Protein AF-A0AAD1GZX7-F1 (afdb_monomer_lite)

Secondary structure (DSSP, 8-state):
-PPPTT----PPPEEE-SS-HHHHHHHH--SSSEEEEGGGTEEE-TT--EEE-HHHHHHIIIIIHHHHHHHHHHHHHSTT-EEEEETTEEEEE-TTS-HHHHHHHHHHHHHHHTT-PPPTT-TT---EEEEE-----

Structure (mmCIF, N/CA/C/O backbone):
data_AF-A0AAD1GZX7-F1
#
_entry.id   AF-A0AAD1GZX7-F1
#
loop_
_atom_site.group_PDB
_atom_site.id
_atom_site.type_symbol
_atom_site.label_atom_id
_atom_site.label_alt_id
_atom_site.label_comp_id
_atom_site.label_asym_id
_atom_site.label_entity_id
_atom_site.label_seq_id
_atom_site.pdbx_PDB_ins_code
_atom_site.Cartn_x
_atom_site.Cartn_y
_atom_site.Cartn_z
_atom_site.occupancy
_atom_site.B_iso_or_equiv
_atom_site.auth_seq_id
_atom_site.auth_comp_id
_atom_site.auth_asym_id
_atom_site.auth_atom_id
_atom_site.pdbx_PDB_model_num
ATOM 1 N N . MET A 1 1 ? 23.801 14.011 -20.984 1.00 36.28 1 MET A N 1
ATOM 2 C CA . MET A 1 1 ? 23.080 12.961 -21.734 1.00 36.28 1 MET A CA 1
ATOM 3 C C . MET A 1 1 ? 22.849 13.488 -23.141 1.00 36.28 1 MET A C 1
ATOM 5 O O . MET A 1 1 ? 22.151 14.481 -23.283 1.00 36.28 1 MET A O 1
ATOM 9 N N . HIS A 1 2 ? 23.521 12.927 -24.147 1.00 33.47 2 HIS A N 1
ATOM 10 C CA . HIS A 1 2 ? 23.333 13.295 -25.553 1.00 33.47 2 HIS A CA 1
ATOM 11 C C . HIS A 1 2 ? 22.481 12.204 -26.201 1.00 33.47 2 HIS A C 1
ATOM 13 O O . HIS A 1 2 ? 22.889 11.044 -26.208 1.00 33.47 2 HIS A O 1
ATOM 19 N N . PHE A 1 3 ? 21.295 12.563 -26.685 1.00 41.72 3 PHE A N 1
ATOM 20 C CA . PHE A 1 3 ? 20.435 11.653 -27.435 1.00 41.72 3 PHE A CA 1
ATOM 21 C C . PHE A 1 3 ? 20.684 11.876 -28.934 1.00 41.72 3 PHE A C 1
ATOM 23 O O . PHE A 1 3 ? 20.530 13.009 -29.395 1.00 41.72 3 PHE A O 1
ATOM 30 N N . PRO A 1 4 ? 21.092 10.849 -29.700 1.00 40.66 4 PRO A N 1
ATOM 31 C CA . PRO A 1 4 ? 21.287 10.980 -31.139 1.00 40.66 4 PRO A CA 1
ATOM 32 C C . PRO A 1 4 ? 19.949 11.224 -31.858 1.00 40.66 4 PRO A C 1
ATOM 34 O O . PRO A 1 4 ? 18.906 10.687 -31.477 1.00 40.66 4 PRO A O 1
ATOM 37 N N . ALA A 1 5 ? 19.983 12.039 -32.914 1.00 44.62 5 ALA A N 1
ATOM 38 C CA . ALA A 1 5 ? 18.812 12.373 -33.720 1.00 44.62 5 ALA A CA 1
ATOM 39 C C . ALA A 1 5 ? 18.257 11.126 -34.438 1.00 44.62 5 ALA A C 1
ATOM 41 O O . ALA A 1 5 ? 18.990 10.442 -35.149 1.00 44.62 5 ALA A O 1
ATOM 42 N N . GLY A 1 6 ? 16.961 10.841 -34.252 1.00 55.66 6 GLY A N 1
ATOM 43 C CA . GLY A 1 6 ? 16.247 9.726 -34.899 1.00 55.66 6 GLY A CA 1
ATOM 44 C C . GLY A 1 6 ? 15.479 8.792 -33.954 1.00 55.66 6 GLY A C 1
ATOM 45 O O . GLY A 1 6 ? 14.737 7.928 -34.418 1.00 55.66 6 GLY A O 1
ATOM 46 N N . MET A 1 7 ? 15.607 8.959 -32.635 1.00 50.78 7 MET A N 1
ATOM 47 C CA . MET A 1 7 ? 14.872 8.151 -31.659 1.00 50.78 7 MET A CA 1
ATOM 48 C C . MET A 1 7 ? 13.397 8.579 -31.617 1.00 50.78 7 MET A C 1
ATOM 50 O O . MET A 1 7 ? 13.074 9.707 -31.248 1.00 50.78 7 MET A O 1
ATOM 54 N N . ARG A 1 8 ? 12.484 7.683 -32.016 1.00 58.28 8 ARG A N 1
ATOM 55 C CA . ARG A 1 8 ? 11.045 7.861 -31.764 1.00 58.28 8 ARG A CA 1
ATOM 56 C C . ARG A 1 8 ? 10.862 7.985 -30.250 1.00 58.28 8 ARG A C 1
ATOM 58 O O . ARG A 1 8 ? 11.480 7.219 -29.516 1.00 58.28 8 ARG A O 1
ATOM 65 N N . MET A 1 9 ? 10.026 8.919 -29.797 1.00 49.91 9 MET A N 1
ATOM 66 C CA . MET A 1 9 ? 9.640 9.030 -28.387 1.00 49.91 9 MET A CA 1
ATOM 67 C C . MET A 1 9 ? 9.065 7.685 -27.926 1.00 49.91 9 MET A C 1
ATOM 69 O O . MET A 1 9 ? 7.931 7.338 -28.255 1.00 49.91 9 MET A O 1
ATOM 73 N N . ALA A 1 10 ? 9.875 6.896 -27.225 1.00 68.12 10 ALA A N 1
ATOM 74 C CA . ALA A 1 10 ? 9.426 5.676 -26.586 1.00 68.12 10 ALA A CA 1
ATOM 75 C C . ALA A 1 10 ? 8.731 6.091 -25.289 1.00 68.12 10 ALA A C 1
ATOM 77 O O . ALA A 1 10 ? 9.375 6.526 -24.335 1.00 68.12 10 ALA A O 1
ATOM 78 N N . HIS A 1 11 ? 7.402 6.026 -25.278 1.00 73.31 11 HIS A N 1
ATOM 79 C CA . HIS A 1 11 ? 6.637 6.178 -24.050 1.00 73.31 11 HIS A CA 1
ATOM 80 C C . HIS A 1 11 ? 6.608 4.830 -23.349 1.00 73.31 11 HIS A C 1
ATOM 82 O O . HIS A 1 11 ? 6.097 3.859 -23.909 1.00 73.31 11 HIS A O 1
ATOM 88 N N . TRP A 1 12 ? 7.149 4.777 -22.135 1.00 81.25 12 TRP A N 1
ATOM 89 C CA . TRP A 1 12 ? 7.025 3.591 -21.306 1.00 81.25 12 TRP A CA 1
ATOM 90 C C . TRP A 1 12 ? 5.812 3.700 -20.389 1.00 81.25 12 TRP A C 1
ATOM 92 O O . TRP A 1 12 ? 5.728 4.656 -19.614 1.00 81.25 12 TRP A O 1
ATOM 102 N N . PRO A 1 13 ? 4.866 2.751 -20.465 1.00 90.50 13 PRO A N 1
ATOM 103 C CA . PRO A 1 13 ? 3.774 2.687 -19.510 1.00 90.50 13 PRO A CA 1
ATOM 104 C C . PRO A 1 13 ? 4.305 2.359 -18.110 1.00 90.50 13 PRO A C 1
ATOM 106 O O . PRO A 1 13 ? 5.287 1.629 -17.941 1.00 90.50 13 PRO A O 1
ATOM 109 N N . ALA A 1 14 ? 3.620 2.900 -17.107 1.00 93.12 14 ALA A N 1
ATOM 110 C CA . ALA A 1 14 ? 3.908 2.670 -15.702 1.00 93.12 14 ALA A CA 1
ATOM 111 C C . ALA A 1 14 ? 2.611 2.422 -14.929 1.00 93.12 14 ALA A C 1
ATOM 113 O O . ALA A 1 14 ? 1.593 3.072 -15.174 1.00 93.12 14 ALA A O 1
ATOM 114 N N . VAL A 1 15 ? 2.671 1.509 -13.967 1.00 95.19 15 VAL A N 1
ATOM 115 C CA . VAL A 1 15 ? 1.615 1.244 -12.994 1.00 95.19 15 VAL A CA 1
ATOM 116 C C . VAL A 1 15 ? 2.023 1.870 -11.668 1.00 95.19 15 VAL A C 1
ATOM 118 O O . VAL A 1 15 ? 3.047 1.504 -11.095 1.00 95.19 15 VAL A O 1
ATOM 121 N N . LEU A 1 16 ? 1.214 2.804 -11.166 1.00 94.00 16 LEU A N 1
ATOM 122 C CA . LEU A 1 16 ? 1.420 3.441 -9.865 1.00 94.00 16 LEU A CA 1
ATOM 123 C C . LEU A 1 16 ? 0.313 3.005 -8.907 1.00 94.00 16 LEU A C 1
ATOM 125 O O . LEU A 1 16 ? -0.872 3.146 -9.214 1.00 94.00 16 LEU A O 1
ATOM 129 N N . SER A 1 17 ? 0.692 2.487 -7.738 1.00 89.94 17 SER A N 1
ATOM 130 C CA . SER A 1 17 ? -0.255 1.939 -6.768 1.00 89.94 17 SER A CA 1
ATOM 131 C C . SER A 1 17 ? 0.139 2.223 -5.319 1.00 89.94 17 SER A C 1
ATOM 133 O O . SER A 1 17 ? 1.308 2.345 -4.963 1.00 89.94 17 SER A O 1
ATOM 135 N N . GLY A 1 18 ? -0.873 2.305 -4.452 1.00 84.94 18 GLY A N 1
ATOM 136 C CA . GLY A 1 18 ? -0.696 2.302 -2.993 1.00 84.94 18 GLY A CA 1
ATOM 137 C C . GLY A 1 18 ? -0.580 0.899 -2.383 1.00 84.94 18 GLY A C 1
ATOM 138 O O . GLY A 1 18 ? -0.480 0.767 -1.164 1.00 84.94 18 GLY A O 1
ATOM 139 N N . ARG A 1 19 ? -0.678 -0.153 -3.203 1.00 86.62 19 ARG A N 1
ATOM 140 C CA . ARG A 1 19 ? -0.381 -1.540 -2.817 1.00 86.62 19 ARG A CA 1
ATOM 141 C C . ARG A 1 19 ? 1.127 -1.758 -2.781 1.00 86.62 19 ARG A C 1
ATOM 143 O O . ARG A 1 19 ? 1.839 -1.077 -3.513 1.00 86.62 19 ARG A O 1
ATOM 150 N N . ASP A 1 20 ? 1.577 -2.714 -1.983 1.00 88.62 20 ASP A N 1
ATOM 151 C CA . ASP A 1 20 ? 2.975 -3.147 -1.943 1.00 88.62 20 ASP A CA 1
ATOM 152 C C . ASP A 1 20 ? 3.408 -3.628 -3.341 1.00 88.62 20 ASP A C 1
ATOM 154 O O . ASP A 1 20 ? 2.563 -4.066 -4.134 1.00 88.62 20 ASP A O 1
ATOM 158 N N . LEU A 1 21 ? 4.700 -3.501 -3.670 1.00 92.12 21 LEU A N 1
ATOM 159 C CA . LEU A 1 21 ? 5.187 -3.747 -5.036 1.00 92.12 21 LEU A CA 1
ATOM 160 C C . LEU A 1 21 ? 4.859 -5.157 -5.542 1.00 92.12 21 LEU A C 1
ATOM 162 O O . LEU A 1 21 ? 4.402 -5.298 -6.675 1.00 92.12 21 LEU A O 1
ATOM 166 N N . ASP A 1 22 ? 5.004 -6.167 -4.685 1.00 92.00 22 ASP A N 1
ATOM 167 C CA . ASP A 1 22 ? 4.703 -7.566 -5.015 1.00 92.00 22 ASP A CA 1
ATOM 168 C C . ASP A 1 22 ? 3.200 -7.818 -5.236 1.00 92.00 22 ASP A C 1
ATOM 170 O O . ASP A 1 22 ? 2.815 -8.613 -6.094 1.00 92.00 22 ASP A O 1
ATOM 174 N N . ASP A 1 23 ? 2.328 -7.119 -4.498 1.00 91.31 23 ASP A N 1
ATOM 175 C CA . ASP A 1 23 ? 0.867 -7.222 -4.647 1.00 91.31 23 ASP A CA 1
ATOM 176 C C . ASP A 1 23 ? 0.419 -6.598 -5.976 1.00 91.31 23 ASP A C 1
ATOM 178 O O . ASP A 1 23 ? -0.321 -7.214 -6.745 1.00 91.31 23 ASP A O 1
ATOM 182 N N . VAL A 1 24 ? 0.892 -5.387 -6.301 1.00 94.00 24 VAL A N 1
ATOM 183 C CA . VAL A 1 24 ? 0.522 -4.743 -7.573 1.00 94.00 24 VAL A CA 1
ATOM 184 C C . VAL A 1 24 ? 1.112 -5.464 -8.786 1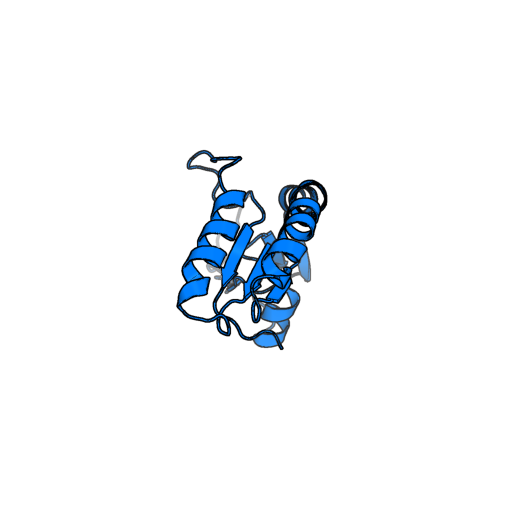.00 94.00 24 VAL A C 1
ATOM 186 O O . VAL A 1 24 ? 0.402 -5.608 -9.784 1.00 94.00 24 VAL A O 1
ATOM 189 N N . SER A 1 25 ? 2.357 -5.941 -8.710 1.00 93.75 25 SER A N 1
ATOM 190 C CA . SER A 1 25 ? 2.990 -6.669 -9.814 1.00 93.75 25 SER A CA 1
ATOM 191 C C . SER A 1 25 ? 2.267 -7.989 -10.087 1.00 93.75 25 SER A C 1
ATOM 193 O O . SER A 1 25 ? 1.925 -8.261 -11.236 1.00 93.75 25 SER A O 1
ATOM 195 N N . SER A 1 26 ? 1.910 -8.741 -9.041 1.00 94.69 26 SER A N 1
ATOM 196 C CA . SER A 1 26 ? 1.136 -9.985 -9.159 1.00 94.69 26 SER A CA 1
ATOM 197 C C . SER A 1 26 ? -0.298 -9.752 -9.649 1.00 94.69 26 SER A C 1
ATOM 199 O O . SER A 1 26 ? -0.832 -10.557 -10.406 1.00 94.69 26 SER A O 1
ATOM 201 N N . CYS A 1 27 ? -0.941 -8.656 -9.229 1.00 94.19 27 CYS A N 1
ATOM 202 C CA . CYS A 1 27 ? -2.312 -8.335 -9.632 1.00 94.19 27 CYS A CA 1
ATOM 203 C C . CYS A 1 27 ? -2.422 -7.932 -11.109 1.00 94.19 27 CYS A C 1
ATOM 205 O O . CYS A 1 27 ? -3.432 -8.236 -11.744 1.00 94.19 27 CYS A O 1
ATOM 207 N N . VAL A 1 28 ? -1.440 -7.192 -11.633 1.00 95.94 28 VAL A N 1
ATOM 208 C CA . VAL A 1 28 ? -1.455 -6.717 -13.025 1.00 95.94 28 VAL A CA 1
ATOM 209 C C . VAL A 1 28 ? -0.828 -7.743 -13.963 1.00 95.94 28 VAL A C 1
ATOM 211 O O . VAL A 1 28 ? -1.409 -8.019 -15.008 1.00 95.94 28 VAL A O 1
ATOM 214 N N . GLY A 1 29 ? 0.322 -8.318 -13.602 1.00 93.69 29 GLY A N 1
ATOM 215 C CA . GLY A 1 29 ? 0.937 -9.427 -14.336 1.00 93.69 29 GLY A CA 1
ATOM 216 C C . GLY A 1 29 ? 1.337 -9.100 -15.778 1.00 93.69 29 GLY A C 1
ATOM 217 O O . GLY A 1 29 ? 1.283 -9.978 -16.635 1.00 93.69 29 GLY A O 1
ATOM 218 N N . VAL A 1 30 ? 1.688 -7.842 -16.068 1.00 93.31 30 VAL A N 1
ATOM 219 C CA . VAL A 1 30 ? 2.112 -7.398 -17.407 1.00 93.31 30 VAL A CA 1
ATOM 220 C C . VAL A 1 30 ? 3.606 -7.089 -17.414 1.00 93.31 30 VAL A C 1
ATOM 222 O O . VAL A 1 30 ? 4.081 -6.294 -16.602 1.00 93.31 30 VAL A O 1
ATOM 225 N N . ASP A 1 31 ? 4.327 -7.677 -18.364 1.00 90.00 31 ASP A N 1
ATOM 226 C CA . ASP A 1 31 ? 5.746 -7.410 -18.601 1.00 90.00 31 ASP A CA 1
ATOM 227 C C . ASP A 1 31 ? 5.971 -6.117 -19.404 1.00 90.00 31 ASP A C 1
ATOM 229 O O . ASP A 1 31 ? 5.086 -5.619 -20.101 1.00 90.00 31 ASP A O 1
ATOM 233 N N . GLY A 1 32 ? 7.192 -5.576 -19.353 1.00 88.44 32 GLY A N 1
ATOM 234 C CA . GLY A 1 32 ? 7.579 -4.416 -20.168 1.00 88.44 32 GLY A CA 1
ATOM 235 C C . GLY A 1 32 ? 6.972 -3.085 -19.713 1.00 88.44 32 GLY A C 1
ATOM 236 O O . GLY A 1 32 ? 6.946 -2.123 -20.487 1.00 88.44 32 GLY A O 1
ATOM 237 N N . VAL A 1 33 ? 6.508 -3.014 -18.464 1.00 92.06 33 VAL A N 1
ATOM 238 C CA . VAL A 1 33 ? 5.998 -1.799 -17.819 1.00 92.06 33 VAL A CA 1
ATOM 239 C C . VAL A 1 33 ? 6.778 -1.523 -16.539 1.00 92.06 33 VAL A C 1
ATOM 241 O O . VAL A 1 33 ? 7.302 -2.440 -15.909 1.00 92.06 33 VAL A O 1
ATOM 244 N N . TRP A 1 34 ? 6.843 -0.258 -16.138 1.00 94.50 34 TRP A N 1
ATOM 245 C CA . TRP A 1 34 ? 7.340 0.088 -14.808 1.00 94.50 34 TRP A CA 1
ATOM 246 C C . TRP A 1 34 ? 6.269 -0.201 -13.761 1.00 94.50 34 TRP A C 1
ATOM 248 O O . TRP A 1 34 ? 5.093 0.092 -13.984 1.00 94.50 34 TRP A O 1
ATOM 258 N N . TYR A 1 35 ? 6.679 -0.674 -12.590 1.00 96.00 35 TYR A N 1
ATOM 259 C CA . TYR A 1 35 ? 5.801 -0.751 -11.425 1.00 96.00 35 TYR A CA 1
ATOM 260 C C . TYR A 1 35 ? 6.342 0.130 -10.316 1.00 96.00 35 TYR A C 1
ATOM 262 O O . TYR A 1 35 ? 7.522 0.047 -9.997 1.00 96.00 35 TYR A O 1
ATOM 270 N N . ALA A 1 36 ? 5.473 0.932 -9.709 1.00 94.38 36 ALA A N 1
ATOM 271 C CA . ALA A 1 36 ? 5.744 1.662 -8.481 1.00 94.38 36 ALA A CA 1
ATOM 272 C C . ALA A 1 36 ? 4.681 1.300 -7.434 1.00 94.38 36 ALA A C 1
ATOM 274 O O . ALA A 1 36 ? 3.491 1.596 -7.597 1.00 94.38 36 ALA A O 1
ATOM 275 N N . GLY A 1 37 ? 5.128 0.629 -6.375 1.00 91.00 37 GLY A N 1
ATOM 276 C CA . GLY A 1 37 ? 4.321 0.190 -5.242 1.00 91.00 37 GLY A CA 1
ATOM 277 C C . GLY A 1 37 ? 4.494 1.110 -4.038 1.00 91.00 37 GLY A C 1
ATOM 278 O O . GLY A 1 37 ? 5.286 2.053 -4.050 1.00 91.00 37 GLY A O 1
ATOM 279 N N . SER A 1 38 ? 3.729 0.850 -2.984 1.00 88.88 38 SER A N 1
ATOM 280 C CA . SER A 1 38 ? 3.804 1.552 -1.703 1.00 88.88 38 SER A CA 1
ATOM 281 C C . SER A 1 38 ? 3.771 3.076 -1.854 1.00 88.88 38 SER A C 1
ATOM 283 O O . SER A 1 38 ? 4.560 3.784 -1.239 1.00 88.88 38 SER A O 1
ATOM 285 N N . HIS A 1 39 ? 2.879 3.601 -2.704 1.00 85.31 39 HIS A N 1
ATOM 286 C CA . HIS A 1 39 ? 2.784 5.038 -3.007 1.00 85.31 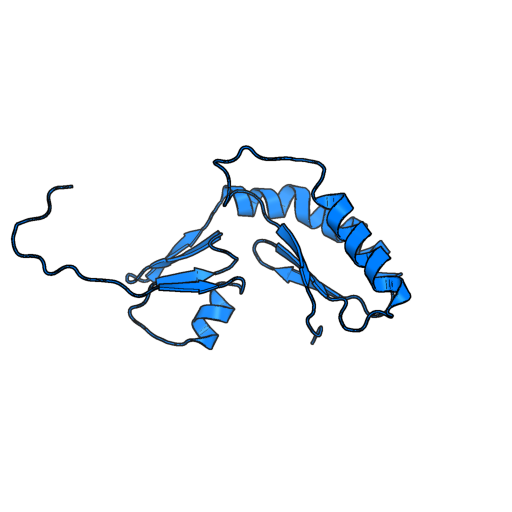39 HIS A CA 1
ATOM 287 C C . HIS A 1 39 ? 4.050 5.647 -3.646 1.00 85.31 39 HIS A C 1
ATOM 289 O O . HIS A 1 39 ? 4.248 6.858 -3.587 1.00 85.31 39 HIS A O 1
ATOM 295 N N . GLY A 1 40 ? 4.877 4.823 -4.294 1.00 86.44 40 GLY A N 1
ATOM 296 C CA . GLY A 1 40 ? 6.112 5.236 -4.960 1.00 86.44 40 GLY A CA 1
ATOM 297 C C . GLY A 1 40 ? 7.373 5.104 -4.105 1.00 86.44 40 GLY A C 1
ATOM 298 O O . GLY A 1 40 ? 8.429 5.557 -4.538 1.00 86.44 40 GLY A O 1
ATOM 299 N N . PHE A 1 41 ? 7.297 4.492 -2.916 1.00 85.50 41 PHE A N 1
ATOM 300 C CA . PHE A 1 41 ? 8.484 4.225 -2.090 1.00 85.50 41 PHE A CA 1
ATOM 301 C C . PHE A 1 41 ? 9.358 3.086 -2.615 1.00 85.50 41 PHE A C 1
ATOM 303 O O . PHE A 1 41 ? 10.505 2.956 -2.193 1.00 85.50 41 PHE A O 1
ATOM 310 N N . GLU A 1 42 ? 8.839 2.283 -3.534 1.00 91.12 42 GLU A N 1
ATOM 311 C CA . GLU A 1 42 ? 9.556 1.196 -4.190 1.00 91.12 42 GLU A CA 1
ATOM 312 C C . GLU A 1 42 ? 9.073 1.052 -5.630 1.00 91.12 42 GLU A C 1
ATOM 314 O O . GLU A 1 42 ? 7.898 1.285 -5.935 1.00 91.12 42 GLU A O 1
ATOM 319 N N . LEU A 1 43 ? 9.986 0.688 -6.522 1.00 94.00 43 LEU A N 1
ATOM 320 C CA . LEU A 1 43 ? 9.699 0.519 -7.936 1.00 94.00 43 LEU A CA 1
ATOM 321 C C . LEU A 1 43 ? 10.616 -0.517 -8.576 1.00 94.00 43 LEU A C 1
ATOM 323 O O . LEU A 1 43 ? 11.764 -0.671 -8.163 1.00 94.00 43 LEU A O 1
ATOM 327 N N . ILE A 1 44 ? 10.129 -1.183 -9.618 1.00 94.31 44 ILE A N 1
ATOM 328 C CA . ILE A 1 44 ? 10.943 -2.043 -10.478 1.00 94.31 44 ILE A CA 1
ATOM 329 C C . ILE A 1 44 ? 10.955 -1.492 -11.903 1.00 94.31 44 ILE A C 1
ATOM 331 O O . ILE A 1 44 ? 9.913 -1.138 -12.469 1.00 94.31 44 ILE A O 1
ATOM 335 N N . GLY A 1 45 ? 12.167 -1.370 -12.439 1.00 89.25 45 GLY A N 1
ATOM 336 C CA . GLY A 1 45 ? 12.431 -0.962 -13.807 1.00 89.25 45 GLY A CA 1
ATOM 337 C C . GLY A 1 45 ? 12.224 -2.084 -14.812 1.00 89.25 45 GLY A C 1
ATOM 338 O O . GLY A 1 45 ? 12.025 -3.249 -14.477 1.00 89.25 45 GLY A O 1
ATOM 339 N N . LEU A 1 46 ? 12.298 -1.716 -16.084 1.00 88.44 46 LEU A N 1
ATOM 340 C CA . LEU A 1 46 ? 12.118 -2.633 -17.216 1.00 88.44 46 LEU A CA 1
ATOM 341 C C . LEU A 1 46 ? 13.242 -3.661 -17.337 1.00 88.44 46 LEU A C 1
ATOM 343 O O . LEU A 1 46 ? 13.065 -4.717 -17.932 1.00 88.44 46 LEU A O 1
ATOM 347 N N . ASP A 1 47 ? 14.407 -3.313 -16.803 1.00 86.12 47 ASP A N 1
ATOM 348 C CA . ASP A 1 47 ? 15.576 -4.171 -16.649 1.00 86.12 47 ASP A CA 1
ATOM 349 C C . ASP A 1 47 ? 15.473 -5.083 -15.416 1.00 86.12 47 ASP A C 1
ATOM 351 O O . ASP A 1 47 ? 16.401 -5.835 -15.124 1.00 86.12 47 ASP A O 1
ATOM 355 N N . GLY A 1 48 ? 14.358 -5.016 -14.682 1.00 87.50 48 GLY A N 1
ATOM 356 C CA . GLY A 1 48 ? 14.160 -5.725 -13.426 1.00 87.50 48 GLY A CA 1
ATOM 357 C C . GLY A 1 48 ? 14.887 -5.085 -12.241 1.00 87.50 48 GLY A C 1
ATOM 358 O O . GLY A 1 48 ? 14.870 -5.653 -11.149 1.00 87.50 48 GLY A O 1
ATOM 359 N N . ALA A 1 49 ? 15.523 -3.919 -12.411 1.00 88.88 49 ALA A N 1
ATOM 360 C CA . ALA A 1 49 ? 16.206 -3.251 -11.314 1.00 88.88 49 ALA A CA 1
ATOM 361 C C . ALA A 1 49 ? 15.187 -2.727 -10.296 1.00 88.88 49 ALA A C 1
ATOM 363 O O . ALA A 1 49 ? 14.350 -1.877 -10.606 1.00 88.88 49 ALA A O 1
ATOM 364 N N . HIS A 1 50 ? 15.278 -3.224 -9.066 1.00 92.38 50 HIS A N 1
ATOM 365 C CA . HIS A 1 50 ? 14.473 -2.751 -7.948 1.00 92.38 50 HIS A CA 1
ATOM 366 C C . HIS A 1 50 ? 15.153 -1.552 -7.281 1.00 92.38 50 HIS A C 1
ATOM 368 O O . HIS A 1 50 ? 16.333 -1.597 -6.931 1.00 92.38 50 HIS A O 1
ATOM 374 N N . GLN A 1 51 ? 14.393 -0.478 -7.099 1.00 88.94 51 GLN A N 1
ATOM 375 C CA . GLN A 1 51 ? 14.797 0.713 -6.366 1.00 88.94 51 GLN A CA 1
ATOM 376 C C . GLN A 1 51 ? 13.800 0.982 -5.249 1.00 88.94 51 GLN A C 1
ATOM 378 O O . GLN A 1 51 ? 12.599 0.776 -5.409 1.00 88.94 51 GLN A O 1
ATOM 383 N N . GLN A 1 52 ? 14.298 1.485 -4.126 1.00 90.62 52 GLN A N 1
ATOM 384 C CA . GLN A 1 52 ? 13.480 1.791 -2.964 1.00 90.62 52 GLN A CA 1
ATOM 385 C C . GLN A 1 52 ? 14.003 3.012 -2.214 1.00 90.62 52 GLN A C 1
ATOM 387 O O . GLN A 1 52 ? 15.170 3.389 -2.331 1.00 90.62 52 GLN A O 1
ATOM 392 N N . ASN A 1 53 ? 13.134 3.620 -1.416 1.00 85.88 53 ASN A N 1
ATOM 393 C CA . ASN A 1 53 ? 13.480 4.740 -0.559 1.00 85.88 53 ASN A CA 1
ATOM 394 C C . ASN A 1 53 ? 14.036 4.240 0.787 1.00 85.88 53 ASN A C 1
ATOM 396 O O . ASN A 1 53 ? 13.285 3.916 1.708 1.00 85.88 53 ASN A O 1
ATOM 400 N N . GLU A 1 54 ? 15.364 4.210 0.901 1.00 82.81 54 GLU A N 1
ATOM 401 C CA . GLU A 1 54 ? 16.071 3.788 2.120 1.00 82.81 54 GLU A CA 1
ATOM 402 C C . GLU A 1 54 ? 15.785 4.693 3.333 1.00 82.81 54 GLU A C 1
ATOM 404 O O . GLU A 1 54 ? 15.696 4.210 4.461 1.00 82.81 54 GLU 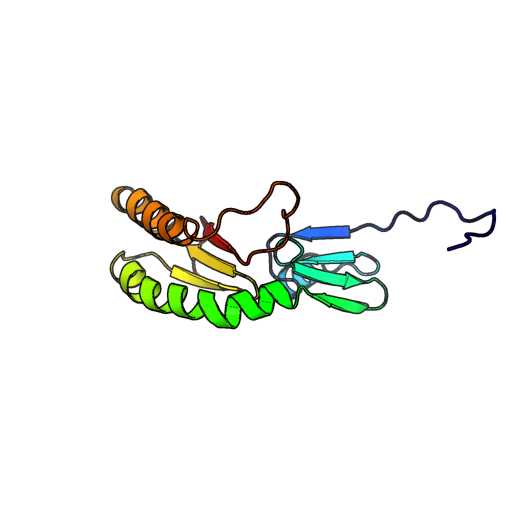A O 1
ATOM 409 N N . GLU A 1 55 ? 15.584 6.000 3.120 1.00 78.81 55 GLU A N 1
ATOM 410 C CA . GLU A 1 55 ? 15.228 6.954 4.186 1.00 78.81 55 GLU A CA 1
ATOM 411 C C . GLU A 1 55 ? 13.859 6.592 4.787 1.00 78.81 55 GLU A C 1
ATOM 413 O O . GLU A 1 55 ? 13.703 6.506 6.009 1.00 78.81 55 GLU A O 1
ATOM 418 N N . ALA A 1 56 ? 12.880 6.300 3.927 1.00 76.06 56 ALA A N 1
ATOM 419 C CA . ALA A 1 56 ? 11.554 5.871 4.348 1.00 76.06 56 ALA A CA 1
ATOM 420 C C . ALA A 1 56 ? 11.601 4.517 5.071 1.00 76.06 56 ALA A C 1
ATOM 422 O O . ALA A 1 56 ? 10.949 4.364 6.103 1.00 76.06 56 ALA A O 1
ATOM 423 N N . LEU A 1 57 ? 12.402 3.563 4.585 1.00 78.25 57 LEU A N 1
ATOM 424 C CA . LEU A 1 57 ? 12.563 2.253 5.221 1.00 78.25 57 LEU A CA 1
ATOM 425 C C . LEU A 1 57 ? 13.177 2.376 6.628 1.00 78.25 57 LEU A C 1
ATOM 427 O O . LEU A 1 57 ? 12.670 1.791 7.587 1.00 78.25 57 LEU A O 1
ATOM 431 N N . GLY A 1 58 ? 14.214 3.204 6.780 1.00 74.69 58 GLY A N 1
ATOM 432 C CA . GLY A 1 58 ? 14.828 3.488 8.079 1.00 74.69 58 GLY A CA 1
ATOM 433 C C . GLY A 1 58 ? 13.866 4.163 9.063 1.00 74.69 58 GLY A C 1
ATOM 434 O O . GLY A 1 58 ? 13.852 3.839 10.257 1.00 74.69 58 GLY A O 1
ATOM 435 N N . ALA A 1 59 ? 13.009 5.063 8.573 1.00 72.06 59 ALA A N 1
ATOM 436 C CA . ALA A 1 59 ? 11.984 5.711 9.386 1.00 72.06 59 ALA A CA 1
ATOM 437 C C . ALA A 1 59 ? 10.916 4.717 9.882 1.00 72.06 59 ALA A C 1
ATOM 439 O O . ALA A 1 59 ? 10.504 4.811 11.048 1.00 72.06 59 ALA A O 1
ATOM 440 N N . VAL A 1 60 ? 10.522 3.740 9.047 1.00 71.69 60 VAL A N 1
ATOM 441 C CA . VAL A 1 60 ? 9.622 2.644 9.450 1.00 71.69 60 VAL A CA 1
ATOM 442 C C . VAL A 1 60 ? 10.239 1.849 10.598 1.00 71.69 60 VAL A C 1
ATOM 444 O O . VAL A 1 60 ? 9.641 1.747 11.671 1.00 71.69 60 VAL A O 1
ATOM 447 N N . ALA A 1 61 ? 11.466 1.364 10.408 1.00 68.25 61 ALA A N 1
ATOM 448 C CA . ALA A 1 61 ? 12.142 0.518 11.387 1.00 68.25 61 ALA A CA 1
ATOM 449 C C . ALA A 1 61 ? 12.347 1.216 12.744 1.00 68.25 61 ALA A C 1
ATOM 451 O O . ALA A 1 61 ? 12.205 0.604 13.798 1.00 68.25 61 ALA A O 1
ATOM 452 N N . THR A 1 62 ? 12.659 2.516 12.746 1.00 66.88 62 THR A N 1
ATOM 453 C CA . THR A 1 62 ? 13.085 3.201 13.981 1.00 66.88 62 THR A CA 1
ATOM 454 C C . THR A 1 62 ? 11.919 3.750 14.803 1.00 66.88 62 THR A C 1
ATOM 456 O O . THR A 1 62 ? 11.916 3.687 16.033 1.00 66.88 62 THR A O 1
ATOM 459 N N . SER A 1 63 ? 10.936 4.356 14.140 1.00 65.19 63 SER A N 1
ATOM 460 C CA . SER A 1 63 ? 9.909 5.167 14.812 1.00 65.19 63 SER A CA 1
ATOM 461 C C . SER A 1 63 ? 8.519 4.559 14.711 1.00 65.19 63 SER A C 1
ATOM 463 O O . SER A 1 63 ? 7.686 4.712 15.607 1.00 65.19 63 SER A O 1
ATOM 465 N N . PHE A 1 64 ? 8.277 3.832 13.631 1.00 64.75 64 PHE A N 1
ATOM 466 C CA . PHE A 1 64 ? 6.941 3.488 13.205 1.00 64.75 64 PHE A CA 1
ATOM 467 C C . PHE A 1 64 ? 6.474 2.169 13.812 1.00 64.75 64 PHE A C 1
ATOM 469 O O . PHE A 1 64 ? 5.344 2.096 14.291 1.00 64.75 64 PHE A O 1
ATOM 476 N N . GLU A 1 65 ? 7.357 1.169 13.907 1.00 66.44 65 GLU A N 1
ATOM 477 C CA . GLU A 1 65 ? 7.061 -0.085 14.612 1.00 66.44 65 GLU A CA 1
ATOM 478 C C . GLU A 1 65 ? 6.734 0.157 16.087 1.00 66.44 65 GLU A C 1
ATOM 480 O O . GLU A 1 65 ? 5.768 -0.400 16.609 1.00 66.44 65 GLU A O 1
ATOM 485 N N . ARG A 1 66 ? 7.475 1.053 16.753 1.00 67.75 66 ARG A N 1
ATOM 486 C CA . ARG A 1 66 ? 7.218 1.408 18.155 1.00 67.75 66 ARG A CA 1
ATOM 487 C C . ARG A 1 66 ? 5.851 2.063 18.327 1.00 67.75 66 ARG A C 1
ATOM 489 O O . ARG A 1 66 ? 5.083 1.661 19.198 1.00 67.75 66 ARG A O 1
ATOM 496 N N . VAL A 1 67 ? 5.520 3.041 17.481 1.00 68.12 67 VAL A N 1
ATOM 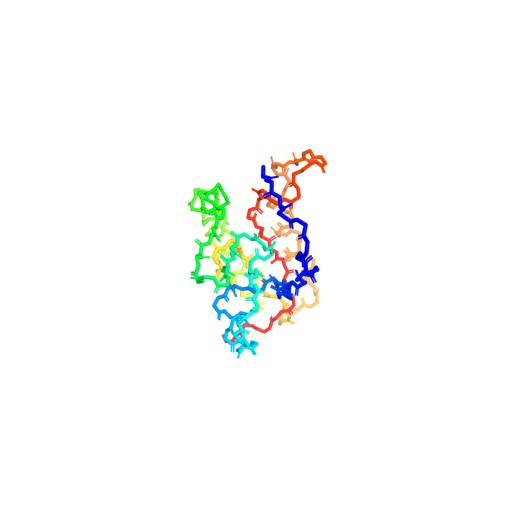497 C CA . VAL A 1 67 ? 4.215 3.716 17.536 1.00 68.12 67 VAL A CA 1
ATOM 498 C C . VAL A 1 67 ? 3.081 2.749 17.191 1.00 68.12 67 VAL A C 1
ATOM 500 O O . VAL A 1 67 ? 2.040 2.763 17.850 1.00 68.12 67 VAL A O 1
ATOM 503 N N . ALA A 1 68 ? 3.279 1.871 16.208 1.00 67.75 68 ALA A N 1
ATOM 504 C CA . ALA A 1 68 ? 2.320 0.829 15.869 1.00 67.75 68 ALA A CA 1
ATOM 505 C C . ALA A 1 68 ? 2.125 -0.159 17.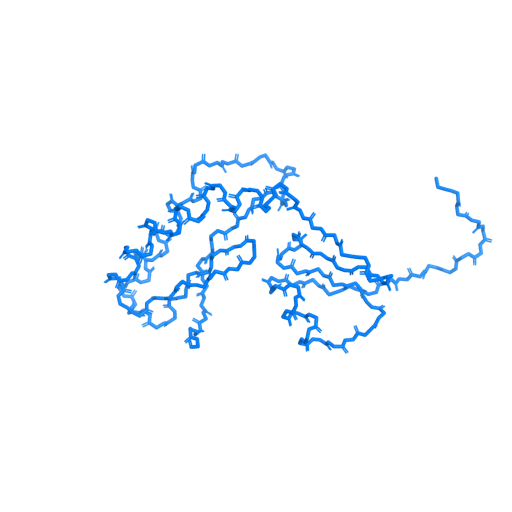028 1.00 67.75 68 ALA A C 1
ATOM 507 O O . ALA A 1 68 ? 0.986 -0.511 17.321 1.00 67.75 68 ALA A O 1
ATOM 508 N N . ALA A 1 69 ? 3.190 -0.563 17.726 1.00 69.75 69 ALA A N 1
ATOM 509 C CA . ALA A 1 69 ? 3.126 -1.457 18.881 1.00 69.75 69 ALA A CA 1
ATOM 510 C C . ALA A 1 69 ? 2.389 -0.820 20.070 1.00 69.75 69 ALA A C 1
ATOM 512 O O . ALA A 1 69 ? 1.447 -1.417 20.591 1.00 69.75 69 ALA A O 1
ATOM 513 N N . GLU A 1 70 ? 2.738 0.414 20.447 1.00 71.44 70 GLU A N 1
ATOM 514 C CA . GLU A 1 70 ? 2.048 1.168 21.506 1.00 71.44 70 GLU A CA 1
ATOM 515 C C . GLU A 1 70 ? 0.553 1.345 21.197 1.00 71.44 70 GLU A C 1
ATOM 517 O O . GLU A 1 70 ? -0.305 1.261 22.079 1.00 71.44 70 GLU A O 1
ATOM 522 N N . ARG A 1 71 ? 0.213 1.575 19.925 1.00 71.31 71 ARG A N 1
ATOM 523 C CA . ARG A 1 71 ? -1.173 1.795 19.494 1.00 71.31 71 ARG A CA 1
ATOM 524 C C . ARG A 1 71 ? -1.932 0.503 19.227 1.00 71.31 71 ARG A C 1
ATOM 526 O O . ARG A 1 71 ? -3.157 0.528 19.302 1.00 71.31 71 ARG A O 1
ATOM 533 N N . ARG A 1 72 ? -1.256 -0.621 18.983 1.00 70.94 72 ARG A N 1
ATOM 534 C CA . ARG A 1 72 ? -1.878 -1.943 18.802 1.00 70.94 72 ARG A CA 1
ATOM 535 C C . ARG A 1 72 ? -2.705 -2.339 20.009 1.00 70.94 72 ARG A C 1
ATOM 537 O O . ARG A 1 72 ? -3.815 -2.824 19.830 1.00 70.94 72 ARG A O 1
ATOM 544 N N . GLU A 1 73 ? -2.220 -2.058 21.213 1.00 73.19 73 GLU A N 1
ATOM 545 C CA . GLU A 1 73 ? -2.982 -2.326 22.433 1.00 73.19 73 GLU A CA 1
ATOM 546 C C . GLU A 1 73 ? -4.234 -1.441 22.529 1.00 73.19 73 GLU A C 1
ATOM 548 O O . GLU A 1 73 ? -5.335 -1.916 22.801 1.00 73.19 73 GLU A O 1
ATOM 553 N N . ARG A 1 74 ? -4.107 -0.159 22.168 1.00 72.38 74 ARG A N 1
ATOM 554 C CA . ARG A 1 74 ? -5.244 0.770 22.104 1.00 72.38 74 ARG A CA 1
ATOM 555 C C . ARG A 1 74 ? -6.274 0.369 21.043 1.00 72.38 74 ARG A C 1
ATOM 557 O O . ARG A 1 74 ? -7.468 0.480 21.299 1.00 72.38 74 ARG A O 1
ATOM 564 N N . PHE A 1 75 ? -5.841 -0.100 19.873 1.00 73.94 75 PHE A N 1
ATOM 565 C CA . PHE A 1 75 ? -6.744 -0.555 18.813 1.00 73.94 75 PHE A CA 1
ATOM 566 C C . PHE A 1 75 ? -7.378 -1.914 19.124 1.00 73.94 75 PHE A C 1
ATOM 568 O O . PHE A 1 75 ? -8.533 -2.110 18.775 1.00 73.94 75 PHE A O 1
ATOM 575 N N . ARG A 1 76 ? -6.701 -2.812 19.855 1.00 70.88 76 ARG A N 1
ATOM 576 C CA . ARG A 1 76 ? -7.310 -4.057 20.364 1.00 70.88 76 ARG A CA 1
ATOM 577 C C . ARG A 1 76 ? -8.504 -3.793 21.281 1.00 70.88 76 ARG A C 1
ATOM 579 O O . ARG A 1 76 ? -9.487 -4.524 21.216 1.00 70.88 76 ARG A O 1
ATOM 586 N N . ALA A 1 77 ? -8.440 -2.738 22.095 1.00 72.50 77 ALA A N 1
ATOM 587 C CA . ALA A 1 77 ? -9.560 -2.324 22.942 1.00 72.50 77 ALA A CA 1
ATOM 588 C C . ALA A 1 77 ? -10.761 -1.804 22.124 1.00 72.50 77 ALA A C 1
ATOM 590 O O . ALA A 1 77 ? -11.912 -1.902 22.555 1.00 72.50 77 ALA A O 1
ATOM 591 N N . ILE A 1 78 ? -10.510 -1.287 20.917 1.00 70.00 78 ILE A N 1
ATOM 592 C CA . ILE A 1 78 ? -11.533 -0.858 19.963 1.00 70.00 78 ILE A CA 1
ATOM 593 C C . ILE A 1 78 ? -11.896 -2.079 19.108 1.00 70.00 78 ILE A C 1
ATOM 595 O O . ILE A 1 78 ? -11.404 -2.261 17.999 1.00 70.00 78 ILE A O 1
ATOM 599 N N . GLY A 1 79 ? -12.722 -2.972 19.660 1.00 69.56 79 GLY A N 1
ATOM 600 C CA . GLY A 1 79 ? -13.077 -4.231 18.997 1.00 69.56 79 GLY A CA 1
ATOM 601 C C . GLY A 1 79 ? -13.511 -4.045 17.533 1.00 69.56 79 GLY A C 1
ATOM 602 O O . GLY A 1 79 ? -14.229 -3.093 17.221 1.00 69.56 79 GLY A O 1
ATOM 603 N N . ARG A 1 80 ? -13.105 -4.994 16.672 1.00 79.50 80 ARG A N 1
ATOM 604 C CA . ARG A 1 80 ? -13.312 -5.020 15.205 1.00 79.50 80 ARG A CA 1
ATOM 605 C C . ARG A 1 80 ? -12.460 -4.029 14.388 1.00 79.50 80 ARG A C 1
ATOM 607 O O . ARG A 1 80 ? -12.798 -3.732 13.244 1.00 79.50 80 ARG A O 1
ATOM 614 N N . VAL A 1 81 ? -11.338 -3.574 14.951 1.00 81.69 81 VAL A N 1
ATOM 615 C CA . VAL A 1 81 ? -10.263 -2.868 14.236 1.00 81.69 81 VAL A CA 1
ATOM 616 C C . VAL A 1 81 ? -9.062 -3.795 14.055 1.00 81.69 81 VAL A C 1
ATOM 618 O O . VAL A 1 81 ? -8.642 -4.455 15.007 1.00 81.69 81 VAL A O 1
ATOM 621 N N . THR A 1 82 ? -8.468 -3.804 12.862 1.00 80.25 82 THR A N 1
ATOM 622 C CA . THR A 1 8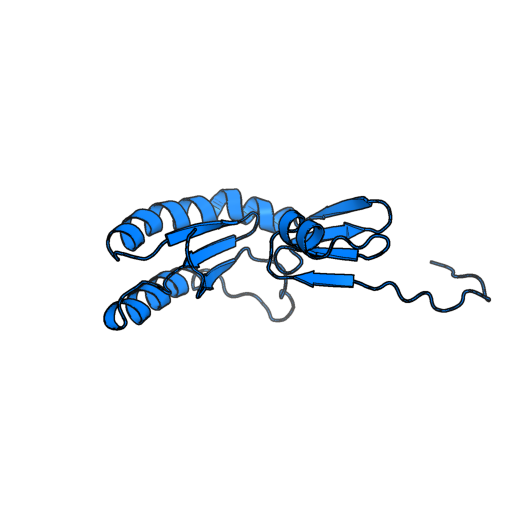2 ? -7.263 -4.594 12.567 1.00 80.25 82 THR A CA 1
ATOM 623 C C . THR A 1 82 ? -6.128 -3.699 12.100 1.00 80.25 82 THR A C 1
ATOM 625 O O . THR A 1 82 ? -6.341 -2.718 11.395 1.00 80.25 82 THR A O 1
ATOM 628 N N . LEU A 1 83 ? -4.903 -4.057 12.479 1.00 79.19 83 LEU A N 1
ATOM 629 C CA . LEU A 1 83 ? -3.687 -3.426 11.985 1.00 79.19 83 LEU A CA 1
ATOM 630 C C . LEU A 1 83 ? -2.995 -4.346 10.985 1.00 79.19 83 LEU A C 1
ATOM 632 O O . LEU A 1 83 ? -2.618 -5.463 11.340 1.00 79.19 83 LEU A O 1
ATOM 636 N N . GLU A 1 84 ? -2.796 -3.854 9.771 1.00 79.44 84 GLU A N 1
ATOM 637 C CA . GLU A 1 84 ? -1.977 -4.492 8.743 1.00 79.44 84 GLU A CA 1
ATOM 638 C C . GLU A 1 84 ? -0.634 -3.765 8.669 1.00 79.44 84 GLU A C 1
ATOM 640 O O . GLU A 1 84 ? -0.580 -2.544 8.501 1.00 79.44 84 GLU A O 1
ATOM 645 N N . HIS A 1 85 ? 0.449 -4.523 8.816 1.00 78.38 85 HIS A N 1
ATOM 646 C CA . HIS A 1 85 ? 1.796 -4.011 8.624 1.00 78.38 85 HIS A CA 1
ATOM 647 C C . HIS A 1 85 ? 2.166 -4.128 7.149 1.00 78.38 85 HIS A C 1
ATOM 649 O O . HIS A 1 85 ? 2.123 -5.223 6.593 1.00 78.38 85 HIS A O 1
ATOM 655 N N . LYS A 1 86 ? 2.541 -3.008 6.543 1.00 78.38 86 LYS A N 1
ATOM 656 C CA . LYS A 1 86 ? 3.032 -2.924 5.170 1.00 78.38 86 LYS A CA 1
ATOM 657 C C . LYS A 1 86 ? 4.483 -2.492 5.173 1.00 78.38 86 LYS A C 1
ATOM 659 O O . LYS A 1 86 ? 4.968 -1.916 6.145 1.00 78.38 86 LYS A O 1
ATOM 664 N N . ARG A 1 87 ? 5.165 -2.707 4.055 1.00 78.69 87 ARG A N 1
ATOM 665 C CA . ARG A 1 87 ? 6.596 -2.408 3.934 1.00 78.69 87 ARG A CA 1
ATOM 666 C C . ARG A 1 87 ? 6.960 -0.957 4.282 1.00 78.69 87 ARG A C 1
ATOM 668 O O . ARG A 1 87 ? 7.951 -0.722 4.963 1.00 78.69 87 ARG A O 1
ATOM 675 N N . PHE A 1 88 ? 6.125 -0.002 3.866 1.00 77.00 88 PHE A N 1
ATOM 676 C CA . PHE A 1 88 ? 6.330 1.436 4.099 1.00 77.00 88 PHE A CA 1
ATOM 677 C C . PHE A 1 88 ? 5.188 2.113 4.875 1.00 77.00 88 PHE A C 1
ATOM 679 O O . PHE A 1 88 ? 5.069 3.342 4.886 1.00 77.00 88 PHE A O 1
ATOM 686 N N . ALA A 1 89 ? 4.293 1.331 5.484 1.00 76.06 89 ALA A N 1
ATOM 687 C CA . ALA A 1 89 ? 3.079 1.853 6.102 1.00 76.06 89 ALA A CA 1
ATOM 688 C C . ALA A 1 89 ? 2.486 0.891 7.137 1.00 76.06 89 ALA A C 1
ATOM 690 O O . ALA A 1 89 ? 2.793 -0.292 7.183 1.00 76.06 89 ALA A O 1
ATOM 691 N N . VAL A 1 90 ? 1.557 1.394 7.944 1.00 77.00 90 VAL A N 1
ATOM 692 C CA . VAL A 1 90 ? 0.664 0.571 8.765 1.00 77.00 90 VAL A CA 1
ATOM 693 C C . VAL A 1 90 ? -0.736 1.032 8.424 1.00 77.00 90 VAL A C 1
ATOM 695 O O . VAL A 1 90 ? -1.066 2.216 8.549 1.00 77.00 90 VAL A O 1
ATOM 698 N N . ALA A 1 91 ? -1.541 0.092 7.949 1.00 78.38 91 ALA A N 1
ATOM 699 C CA . ALA A 1 91 ? -2.933 0.327 7.634 1.00 78.38 91 ALA A CA 1
ATOM 700 C C . ALA A 1 91 ? -3.797 -0.051 8.838 1.00 78.38 91 ALA A C 1
ATOM 702 O O . ALA A 1 91 ? -3.669 -1.136 9.406 1.00 78.38 91 ALA A O 1
ATOM 703 N N . VAL A 1 92 ? -4.679 0.866 9.232 1.00 80.75 92 VAL A N 1
ATOM 704 C CA . VAL A 1 92 ? -5.689 0.623 10.265 1.00 80.75 92 VAL A CA 1
ATOM 705 C C . VAL A 1 92 ? -7.019 0.362 9.579 1.00 80.75 92 VAL A C 1
ATOM 707 O O . VAL A 1 92 ? -7.606 1.274 8.997 1.00 80.75 92 VAL A O 1
ATOM 710 N N . HIS A 1 93 ? -7.490 -0.877 9.655 1.00 83.50 93 HIS A N 1
ATOM 711 C CA . HIS A 1 93 ? -8.751 -1.339 9.086 1.00 83.50 93 HIS A CA 1
ATOM 712 C C . HIS A 1 93 ? -9.867 -1.214 10.103 1.00 83.50 93 HIS A C 1
ATOM 714 O O . HIS A 1 93 ? -9.835 -1.871 11.139 1.00 83.50 93 HIS A O 1
ATOM 720 N N . TYR A 1 94 ? -10.861 -0.382 9.808 1.00 81.19 94 TYR A N 1
ATOM 721 C CA . TYR A 1 94 ? -11.964 -0.091 10.730 1.00 81.19 94 TYR A CA 1
ATOM 722 C C . TYR A 1 94 ? -13.344 -0.260 10.097 1.00 81.19 94 TYR A C 1
ATOM 724 O O . TYR A 1 94 ? -14.335 0.170 10.672 1.00 81.19 94 TYR A O 1
ATOM 732 N N . ARG A 1 95 ? -13.433 -0.910 8.929 1.00 80.50 95 ARG A N 1
ATOM 733 C CA . ARG A 1 95 ? -14.710 -1.148 8.235 1.00 80.50 95 ARG A CA 1
ATOM 734 C C . ARG A 1 95 ? -15.729 -1.884 9.111 1.00 80.50 95 ARG A C 1
ATOM 736 O O . ARG A 1 95 ? -16.918 -1.620 9.011 1.00 80.50 95 ARG A O 1
ATOM 743 N N . ASN A 1 96 ? -15.248 -2.780 9.970 1.00 78.12 96 ASN A N 1
ATOM 744 C CA . ASN A 1 96 ? -16.079 -3.565 10.878 1.00 78.12 96 ASN A CA 1
ATOM 745 C C . ASN A 1 96 ? -16.239 -2.920 12.264 1.00 78.12 96 ASN A C 1
ATOM 747 O O . ASN A 1 96 ? -16.903 -3.501 13.124 1.00 78.12 96 ASN A O 1
ATOM 751 N N . ALA A 1 97 ? -15.627 -1.757 12.510 1.00 80.81 97 ALA A N 1
ATOM 752 C CA . ALA A 1 97 ? -15.841 -1.011 13.742 1.00 80.81 97 ALA A CA 1
ATOM 753 C C . ALA A 1 97 ? -17.287 -0.496 13.795 1.00 80.81 97 ALA A C 1
ATOM 755 O O . ALA A 1 97 ? -17.903 -0.241 12.762 1.00 80.81 97 ALA A O 1
ATOM 756 N N . THR A 1 98 ? -17.831 -0.340 15.002 1.00 79.75 98 THR A N 1
ATOM 757 C CA . THR A 1 98 ? -19.136 0.314 15.159 1.00 79.75 98 THR A CA 1
ATOM 758 C C . THR A 1 98 ? -19.014 1.794 14.797 1.00 79.75 98 THR A C 1
ATOM 760 O O . THR A 1 98 ? -17.936 2.380 14.940 1.00 79.75 98 THR A O 1
ATOM 763 N N . GLU A 1 99 ? -20.099 2.399 14.321 1.00 79.38 99 GLU A N 1
ATOM 764 C CA . GLU A 1 99 ? -20.104 3.781 13.829 1.00 79.38 99 GLU A CA 1
ATOM 765 C C . GLU A 1 99 ? -19.607 4.770 14.897 1.00 79.38 99 GLU A C 1
ATOM 767 O O . GLU A 1 99 ? -18.778 5.632 14.613 1.00 79.38 99 GLU A O 1
ATOM 772 N N . GLU A 1 100 ? -19.961 4.544 16.165 1.00 81.38 100 GLU A N 1
ATOM 773 C CA . GLU A 1 100 ? -19.545 5.372 17.307 1.00 81.38 100 GLU A CA 1
ATOM 774 C C . GLU A 1 100 ? -18.034 5.305 17.584 1.00 81.38 100 GLU A C 1
ATOM 776 O O . GLU A 1 100 ? -17.470 6.146 18.287 1.00 81.38 100 GLU A O 1
ATOM 781 N N . ARG A 1 101 ? -17.354 4.277 17.066 1.00 80.44 101 ARG A N 1
ATOM 782 C CA . ARG A 1 101 ? -15.918 4.057 17.266 1.00 80.44 101 ARG A CA 1
ATOM 783 C C . ARG A 1 101 ? -15.071 4.593 16.121 1.00 80.44 101 ARG A C 1
ATOM 785 O O . ARG A 1 101 ? -13.868 4.767 16.325 1.00 80.44 101 ARG A O 1
ATOM 792 N N . VAL A 1 102 ? -15.659 4.885 14.960 1.00 80.50 102 VAL A N 1
ATOM 793 C CA . VAL A 1 102 ? -14.932 5.367 13.773 1.00 80.50 102 VAL A CA 1
ATOM 794 C C . VAL A 1 102 ? -14.142 6.634 14.095 1.00 80.50 102 VAL A C 1
ATOM 796 O O . VAL A 1 102 ? -12.931 6.670 13.868 1.00 80.50 102 VAL A O 1
ATOM 799 N N . ASP A 1 103 ? -14.774 7.617 14.733 1.00 81.69 103 ASP A N 1
ATOM 800 C CA . ASP A 1 103 ? -14.117 8.875 15.109 1.00 81.69 103 ASP A CA 1
ATOM 801 C C . ASP A 1 103 ? -12.948 8.655 16.073 1.00 81.69 103 ASP A C 1
ATOM 803 O O . ASP A 1 103 ? -11.886 9.268 15.944 1.00 81.69 103 ASP A O 1
ATOM 807 N N . THR A 1 104 ? -13.096 7.711 17.006 1.00 81.50 104 THR A N 1
ATOM 808 C CA . THR A 1 104 ? -12.033 7.352 17.956 1.00 81.50 104 THR A CA 1
ATOM 809 C C . THR A 1 104 ? -10.837 6.714 17.245 1.00 81.50 104 THR A C 1
ATOM 811 O O . THR A 1 104 ? -9.683 6.984 17.604 1.00 81.50 104 THR A O 1
ATOM 814 N N . VAL A 1 105 ? -11.085 5.881 16.230 1.00 78.50 105 VAL A N 1
ATOM 815 C CA . VAL A 1 105 ? -10.031 5.266 15.412 1.00 78.50 105 VAL A CA 1
ATOM 816 C C . VAL A 1 105 ? -9.305 6.327 14.595 1.00 78.50 105 VAL A C 1
ATOM 818 O O . VAL A 1 105 ? -8.078 6.423 14.673 1.00 78.50 105 VAL A O 1
ATOM 821 N N . VAL A 1 106 ? -10.054 7.154 13.867 1.00 79.62 106 VAL A N 1
ATOM 822 C CA . VAL A 1 106 ? -9.523 8.225 13.016 1.00 79.62 106 VAL A CA 1
ATOM 823 C C . VAL A 1 106 ? -8.697 9.213 13.847 1.00 79.62 106 VAL A C 1
ATOM 825 O O . VAL A 1 106 ? -7.541 9.484 13.515 1.00 79.62 106 VAL A O 1
ATOM 828 N N . ALA A 1 107 ? -9.207 9.659 14.998 1.00 79.31 107 ALA A N 1
ATOM 829 C CA . ALA A 1 107 ? -8.468 10.520 15.921 1.00 79.31 107 ALA A CA 1
ATOM 830 C C . ALA A 1 107 ? -7.188 9.854 16.460 1.00 79.31 107 ALA A C 1
ATOM 832 O O . ALA A 1 107 ? -6.146 10.505 16.582 1.00 79.31 107 ALA A O 1
ATOM 833 N N . SER A 1 108 ? -7.233 8.548 16.751 1.00 77.31 108 SER A N 1
ATOM 834 C CA . SER A 1 108 ? -6.060 7.796 17.214 1.00 77.31 108 SER A CA 1
ATOM 835 C C . SER A 1 108 ? -4.967 7.695 16.143 1.00 77.31 108 SER A C 1
ATOM 837 O O . SER A 1 108 ? -3.791 7.712 16.504 1.00 77.31 108 SER A O 1
ATOM 839 N N . VAL A 1 109 ? -5.338 7.640 14.857 1.00 75.44 109 VAL A N 1
ATOM 840 C CA . VAL A 1 109 ? -4.408 7.664 13.713 1.00 75.44 109 VAL A CA 1
ATOM 841 C C . VAL A 1 109 ? -3.838 9.068 13.481 1.00 75.44 109 VAL A C 1
ATOM 843 O O . VAL A 1 109 ? -2.621 9.225 13.390 1.00 75.44 109 VAL A O 1
ATOM 846 N N . HIS A 1 110 ? -4.673 10.113 13.462 1.00 71.00 110 HIS A N 1
ATOM 847 C CA . HIS A 1 110 ? -4.205 11.492 13.253 1.00 71.00 110 HIS A CA 1
ATOM 848 C C . HIS A 1 110 ? -3.294 12.010 14.370 1.00 71.00 110 HIS A C 1
ATOM 850 O O . HIS A 1 110 ? -2.413 12.830 14.112 1.00 71.00 110 HIS A O 1
ATOM 856 N N . GLY A 1 111 ? -3.455 11.508 15.598 1.00 64.12 111 GLY A N 1
ATOM 857 C CA . GLY A 1 111 ? -2.549 11.809 16.707 1.00 64.12 111 GLY A CA 1
ATOM 858 C C . GLY A 1 111 ? -1.096 11.377 16.464 1.00 64.12 111 GLY A C 1
ATOM 859 O O . GLY A 1 111 ? -0.211 11.851 17.170 1.00 64.12 111 GLY A O 1
ATOM 860 N N . VAL A 1 112 ? -0.838 10.516 15.471 1.00 62.19 112 VAL A N 1
ATOM 861 C CA . VAL A 1 112 ? 0.516 10.078 15.104 1.00 62.19 112 VAL A CA 1
ATOM 862 C C . VAL A 1 112 ? 1.187 11.023 14.100 1.00 62.19 112 VAL A C 1
ATOM 864 O O . VAL A 1 112 ? 2.387 11.257 14.197 1.00 62.19 112 VAL A O 1
ATOM 867 N N . GLY A 1 113 ? 0.428 11.621 13.176 1.00 52.31 113 GLY A N 1
ATOM 868 C CA . GLY A 1 113 ? 0.981 12.451 12.094 1.00 52.31 113 GLY A CA 1
ATOM 869 C C . GLY A 1 113 ? 1.418 13.866 12.497 1.00 52.31 113 GLY A C 1
ATOM 870 O O . GLY A 1 113 ? 2.121 14.522 11.739 1.00 52.31 113 GLY A O 1
ATOM 871 N N . LYS A 1 114 ? 1.029 14.354 13.684 1.00 46.25 114 LYS A N 1
ATOM 872 C CA . LYS A 1 114 ? 1.250 15.752 14.112 1.00 46.25 114 LYS A CA 1
ATOM 873 C C . LYS A 1 114 ? 2.629 16.061 14.704 1.00 46.25 114 LYS A C 1
ATOM 875 O O . LYS A 1 114 ? 2.848 17.189 15.133 1.00 46.25 114 LYS A O 1
ATOM 880 N N . ARG A 1 115 ? 3.550 15.097 14.771 1.00 46.19 115 ARG A N 1
ATOM 881 C CA . ARG A 1 115 ? 4.892 15.356 15.319 1.00 46.19 115 ARG A CA 1
ATOM 882 C C . ARG A 1 115 ? 5.889 15.918 14.309 1.00 46.19 115 ARG A C 1
ATOM 884 O O . ARG A 1 115 ? 6.849 16.524 14.758 1.00 46.19 115 ARG A O 1
ATOM 891 N N . ASP A 1 116 ? 5.627 15.825 13.003 1.00 42.34 116 ASP A N 1
ATOM 892 C CA . ASP A 1 116 ? 6.569 16.294 11.983 1.00 42.34 116 ASP A CA 1
ATOM 893 C C . ASP A 1 116 ? 5.843 16.853 10.737 1.00 42.34 116 ASP A C 1
ATOM 895 O O . ASP A 1 116 ? 5.507 16.097 9.822 1.00 42.34 116 ASP A O 1
ATOM 899 N N . GLU A 1 117 ? 5.636 18.170 10.646 1.00 38.19 117 GLU A N 1
ATOM 900 C CA . GLU A 1 117 ? 5.127 18.832 9.426 1.00 38.19 117 GLU A CA 1
ATOM 901 C C . GLU A 1 117 ? 6.256 19.027 8.390 1.00 38.19 117 GLU A C 1
ATOM 903 O O . GLU A 1 117 ? 7.329 19.511 8.756 1.00 38.19 117 GLU A O 1
ATOM 908 N N . PRO A 1 118 ? 6.088 18.635 7.110 1.00 43.97 118 PRO A N 1
ATOM 909 C CA . PRO A 1 118 ? 7.103 18.849 6.081 1.00 43.97 118 PRO A CA 1
ATOM 910 C C . PRO A 1 118 ? 6.844 20.089 5.208 1.00 43.97 118 PRO A C 1
ATOM 912 O O . PRO A 1 118 ? 5.713 20.539 5.032 1.00 43.97 118 PRO A O 1
ATOM 915 N N . SER A 1 119 ? 7.931 20.598 4.619 1.00 36.34 119 SER A N 1
ATOM 916 C CA . SER A 1 119 ? 7.928 21.668 3.615 1.00 36.34 119 SER A CA 1
ATOM 917 C C . SER A 1 119 ? 7.231 21.233 2.302 1.00 36.34 119 SER A C 1
ATOM 919 O O . SER A 1 119 ? 7.223 20.037 1.987 1.00 36.34 119 SER A O 1
ATOM 921 N N . PRO A 1 120 ? 6.687 22.181 1.506 1.00 34.97 120 PRO A N 1
ATOM 922 C CA . PRO A 1 120 ? 5.910 21.911 0.287 1.00 34.97 120 PRO A CA 1
ATOM 923 C C . PRO A 1 120 ? 6.626 21.113 -0.818 1.00 34.97 120 PRO A C 1
ATOM 925 O O . PRO A 1 120 ? 5.965 20.626 -1.733 1.00 34.97 120 PRO A O 1
ATOM 928 N N . GLU A 1 121 ? 7.950 20.951 -0.749 1.00 33.38 121 GLU A N 1
ATOM 929 C CA . GLU A 1 121 ? 8.756 20.230 -1.749 1.00 33.38 121 GLU A CA 1
ATOM 930 C C . GLU A 1 121 ? 8.899 18.717 -1.454 1.00 33.38 121 GLU A C 1
ATOM 932 O O . GLU A 1 121 ? 9.461 17.970 -2.252 1.00 33.38 121 GLU A O 1
ATOM 937 N N . ALA A 1 122 ? 8.374 18.226 -0.322 1.00 36.78 122 ALA A N 1
ATOM 938 C CA . ALA A 1 122 ? 8.695 16.908 0.247 1.00 36.78 122 ALA A CA 1
ATOM 939 C C . ALA A 1 122 ? 7.553 15.867 0.185 1.00 36.78 122 ALA A C 1
ATOM 941 O O . ALA A 1 122 ? 7.303 15.143 1.151 1.00 36.78 122 ALA A O 1
ATOM 942 N N . TRP A 1 123 ? 6.870 15.746 -0.956 1.00 32.81 123 TRP A N 1
ATOM 943 C CA . TRP A 1 123 ? 5.703 14.858 -1.122 1.00 32.81 123 TRP A CA 1
ATOM 944 C C . TRP A 1 123 ? 5.995 13.343 -0.992 1.00 32.81 123 TRP A C 1
ATOM 946 O O . TRP A 1 123 ? 5.058 12.565 -0.841 1.00 32.81 123 TRP A O 1
ATOM 956 N N . CYS A 1 124 ? 7.263 12.905 -0.992 1.00 43.50 124 CYS A N 1
ATOM 957 C CA . CYS A 1 124 ? 7.658 11.484 -0.970 1.00 43.50 124 CYS A CA 1
ATOM 958 C C . CYS A 1 124 ? 8.767 11.187 0.060 1.00 43.50 124 CYS A C 1
ATOM 960 O O . CYS A 1 124 ? 9.835 10.688 -0.289 1.00 43.50 124 CYS A O 1
ATOM 962 N N . LYS A 1 125 ? 8.579 11.559 1.334 1.00 43.03 125 LYS A N 1
ATOM 963 C CA . LYS A 1 125 ? 9.630 11.340 2.353 1.00 43.03 125 LYS A CA 1
ATOM 964 C C . LYS A 1 125 ? 9.217 10.654 3.647 1.00 43.03 125 LYS A C 1
ATOM 966 O O . LYS A 1 125 ? 10.098 10.322 4.431 1.00 43.03 125 LYS A O 1
ATOM 971 N N . LYS A 1 126 ? 7.926 10.421 3.906 1.00 51.28 126 LYS A N 1
ATOM 972 C CA . LYS A 1 126 ? 7.509 9.845 5.193 1.00 51.28 126 LYS A CA 1
ATOM 973 C C . LYS A 1 126 ? 6.686 8.576 5.026 1.00 51.28 126 LYS A C 1
ATOM 975 O O . LYS A 1 126 ? 5.682 8.624 4.316 1.00 51.28 126 LYS A O 1
ATOM 980 N N . PRO A 1 127 ? 7.056 7.477 5.705 1.00 59.28 127 PRO A N 1
ATOM 981 C CA . PRO A 1 127 ? 6.154 6.348 5.855 1.00 59.28 127 PRO A CA 1
ATOM 982 C C . PRO A 1 127 ? 4.859 6.794 6.545 1.00 59.28 127 PRO A C 1
ATOM 984 O O . PRO A 1 127 ? 4.860 7.681 7.403 1.00 59.28 127 PRO A O 1
ATOM 987 N N . LEU A 1 128 ? 3.734 6.213 6.131 1.00 63.59 128 LEU A N 1
ATOM 988 C CA . LEU A 1 128 ? 2.398 6.725 6.451 1.00 63.59 128 LEU A CA 1
ATOM 989 C C . LEU A 1 128 ? 1.623 5.747 7.331 1.00 63.59 128 LEU A C 1
ATOM 991 O O . LEU A 1 128 ? 1.379 4.612 6.921 1.00 63.59 128 LEU A O 1
ATOM 995 N N . ILE A 1 129 ? 1.149 6.193 8.504 1.00 60.81 129 ILE A N 1
ATOM 996 C CA . ILE A 1 129 ? 0.032 5.505 9.173 1.00 60.81 129 ILE A CA 1
ATOM 997 C C . ILE A 1 129 ? -1.241 6.007 8.517 1.00 60.81 129 ILE A C 1
ATOM 999 O O . ILE A 1 129 ? -1.557 7.196 8.586 1.00 60.81 129 ILE A O 1
ATOM 1003 N N . ARG A 1 130 ? -1.983 5.097 7.888 1.00 63.88 130 ARG A N 1
ATOM 1004 C CA . ARG A 1 130 ? -3.215 5.438 7.184 1.00 63.88 130 ARG A CA 1
ATOM 1005 C C . ARG A 1 130 ? -4.381 4.641 7.747 1.00 63.88 130 ARG A C 1
ATOM 1007 O O . ARG A 1 130 ? -4.318 3.421 7.854 1.00 63.88 130 ARG A O 1
ATOM 1014 N N . ALA A 1 131 ? -5.470 5.335 8.062 1.00 55.31 131 ALA A N 1
ATOM 1015 C CA . ALA A 1 131 ? -6.752 4.692 8.306 1.00 55.31 131 ALA A CA 1
ATOM 1016 C C . ALA A 1 131 ? -7.369 4.322 6.948 1.00 55.31 131 ALA A C 1
ATOM 1018 O O . ALA A 1 131 ? -7.493 5.176 6.066 1.00 55.31 131 ALA A O 1
ATOM 1019 N N . THR A 1 132 ? -7.725 3.054 6.755 1.00 59.47 132 THR A N 1
ATOM 1020 C CA . THR A 1 132 ? -8.316 2.566 5.505 1.00 59.47 132 THR A CA 1
ATOM 1021 C C . THR A 1 132 ? -9.557 1.727 5.760 1.00 59.47 132 THR A C 1
ATOM 1023 O O . THR A 1 132 ? -9.613 0.910 6.674 1.00 59.47 132 THR A O 1
ATOM 1026 N N . LEU A 1 133 ? -10.552 1.881 4.891 1.00 54.06 133 LEU A N 1
ATOM 1027 C CA . LEU A 1 133 ? -11.720 1.011 4.851 1.00 54.06 133 LEU A CA 1
ATOM 1028 C C . LEU A 1 133 ? -11.372 -0.256 4.058 1.00 54.06 133 LEU A C 1
ATOM 1030 O O . LEU A 1 133 ? -11.589 -0.308 2.848 1.00 54.06 133 LEU A O 1
ATOM 1034 N N . ARG A 1 134 ? -10.840 -1.284 4.717 1.00 55.66 134 ARG A N 1
ATOM 1035 C CA . ARG A 1 134 ? -10.665 -2.628 4.142 1.00 55.66 134 ARG A CA 1
ATOM 1036 C C . ARG A 1 134 ? -11.084 -3.691 5.154 1.00 55.66 134 ARG A C 1
ATOM 1038 O O . ARG A 1 134 ? -11.079 -3.435 6.356 1.00 55.66 134 ARG A O 1
ATOM 1045 N N . ASP A 1 135 ? -11.500 -4.844 4.643 1.00 43.34 135 ASP A N 1
ATOM 1046 C CA . ASP A 1 135 ? -11.699 -6.034 5.463 1.00 43.34 135 ASP A CA 1
ATOM 1047 C C . ASP A 1 135 ? -10.324 -6.572 5.845 1.00 43.34 135 ASP A C 1
ATOM 1049 O O . ASP A 1 135 ? -9.456 -6.735 4.985 1.00 43.34 135 ASP A O 1
ATOM 1053 N N . ALA A 1 136 ? -10.114 -6.810 7.135 1.00 43.12 136 ALA A N 1
ATOM 1054 C CA . ALA A 1 136 ? -9.051 -7.706 7.544 1.00 43.12 136 ALA A CA 1
ATOM 1055 C C . ALA A 1 136 ? -9.472 -9.115 7.144 1.00 43.12 136 ALA A C 1
ATOM 1057 O O . ALA A 1 136 ? -10.545 -9.557 7.558 1.00 43.12 136 ALA A O 1
ATOM 1058 N N . VAL A 1 137 ? -8.659 -9.750 6.303 1.00 38.72 137 VAL A N 1
ATOM 1059 C CA . VAL A 1 137 ? -8.788 -11.175 5.977 1.00 38.72 137 VAL A CA 1
ATOM 1060 C C . VAL A 1 137 ? -8.604 -12.000 7.246 1.00 38.72 137 VAL A C 1
ATOM 1062 O O . VAL A 1 137 ? -7.704 -11.642 8.044 1.00 38.72 137 VAL A O 1
#

InterPro domains:
  IPR003337 Trehalose-phosphatase [PF02358] (14-113)
  IPR003337 Trehalose-phosphatase [TIGR00685] (13-104)
  IPR023214 HAD superfamily [G3DSA:3.40.50.1000] (14-55)
  IPR036412 HAD-like superfamily [SSF56784] (11-112)
  IPR044651 Trehalose 6-phosphate OTSB-like [PTHR43768] (14-114)

Organism: Mycobacterium xenopi (NCBI:txid1789)

Sequence (137 aa):
MHFPAGMRMAHWPAVLSGRDLDDVSSCVGVDGVWYAGSHGFELIGLDGAHQQNEEALGAVATSFERVAAERRERFRAIGRVTLEHKRFAVAVHYRNATEERVDTVVASVHGVGKRDEPSPEAWCKKPLIRATLRDAV

Foldseek 3Di:
DDDDPDDDPDDAAEAFECAAQVVVCVVVVDARHKYAYNRRQWIADNVRDIDGPPLLQVQCVPPVVVLCVVCVVVVVVQPPWDWDDDSREIEIACLVGDPVCPVVSVVSQVVVVPPDDDDPVPPDRYRGYYYDHDDDD

Radius of gyration: 18.53 Å; chains: 1; bounding box: 43×33×58 Å

pLDDT: mean 72.82, std 17.52, range [32.81, 96.0]